Protein AF-A0A4S0Q0Z4-F1 (afdb_monomer)

Solvent-accessible surface area (backbone atoms only — not comparable to full-atom values): 5444 Å² total; per-residue (Å²): 137,86,78,80,75,76,74,81,65,78,64,74,50,85,57,75,75,31,64,68,55,51,50,52,50,52,50,50,52,55,52,50,55,47,43,62,75,25,48,91,72,74,41,50,76,69,60,45,51,49,53,53,50,43,6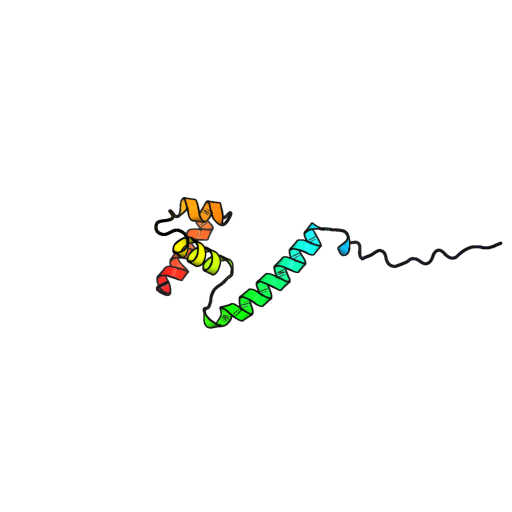9,78,33,77,85,66,47,69,74,55,53,27,60,77,66,77,46,58,66,85,67,45,56,63,55,51,50,56,36,49,78,70,74,98

Structure (mmCIF, N/CA/C/O backbone):
data_AF-A0A4S0Q0Z4-F1
#
_entry.id   AF-A0A4S0Q0Z4-F1
#
loop_
_atom_site.group_PDB
_atom_site.id
_atom_site.type_symbol
_atom_site.label_atom_id
_atom_site.label_alt_id
_atom_site.label_comp_id
_atom_site.label_asym_id
_atom_site.label_entity_id
_atom_site.label_seq_id
_atom_site.pdbx_PDB_ins_code
_atom_site.Cartn_x
_atom_site.Cartn_y
_atom_site.Cartn_z
_atom_site.occupancy
_atom_site.B_iso_or_equiv
_atom_site.auth_seq_id
_atom_site.auth_comp_id
_atom_site.auth_asym_id
_atom_site.auth_atom_id
_atom_site.pdbx_PDB_model_num
ATOM 1 N N . MET A 1 1 ? 27.910 -11.216 -54.570 1.00 42.84 1 MET A N 1
ATOM 2 C CA . MET A 1 1 ? 28.441 -10.179 -53.666 1.00 42.84 1 MET A CA 1
ATOM 3 C C . MET A 1 1 ? 27.286 -9.212 -53.463 1.00 42.84 1 MET A C 1
ATOM 5 O O . MET A 1 1 ? 27.153 -8.280 -54.233 1.00 42.84 1 MET A O 1
ATOM 9 N N . ASP A 1 2 ? 26.200 -9.577 -52.789 1.00 46.38 2 ASP A N 1
ATOM 10 C CA . ASP A 1 2 ? 26.019 -9.949 -51.375 1.00 46.38 2 ASP A CA 1
ATOM 11 C C . ASP A 1 2 ? 26.543 -8.900 -50.388 1.00 46.38 2 ASP A C 1
ATOM 13 O O . ASP A 1 2 ? 27.556 -9.093 -49.729 1.00 46.38 2 ASP A O 1
ATOM 17 N N . GLU A 1 3 ? 25.841 -7.768 -50.332 1.00 49.34 3 GLU A N 1
ATOM 18 C CA . GLU A 1 3 ? 25.817 -6.896 -49.160 1.00 49.34 3 GLU A CA 1
ATOM 19 C C . GLU A 1 3 ? 24.421 -6.998 -48.549 1.00 49.34 3 GLU A C 1
ATOM 21 O O . GLU A 1 3 ? 23.477 -6.280 -48.892 1.00 49.34 3 GLU A O 1
ATOM 26 N N . THR A 1 4 ? 24.288 -7.983 -47.668 1.00 51.34 4 THR A N 1
ATOM 27 C CA . THR A 1 4 ? 23.137 -8.192 -46.801 1.00 51.34 4 THR A CA 1
ATOM 28 C C . THR A 1 4 ? 22.910 -6.930 -45.983 1.00 51.34 4 THR A C 1
ATOM 30 O O . THR A 1 4 ? 23.609 -6.654 -45.011 1.00 51.34 4 THR A O 1
ATOM 33 N N . ARG A 1 5 ? 21.912 -6.147 -46.393 1.00 57.25 5 ARG A N 1
ATOM 34 C CA . ARG A 1 5 ? 21.351 -5.041 -45.621 1.00 57.25 5 ARG A CA 1
ATOM 35 C C . ARG A 1 5 ? 20.903 -5.616 -44.280 1.00 57.25 5 ARG A C 1
ATOM 37 O O . ARG A 1 5 ? 19.862 -6.271 -44.213 1.00 57.25 5 ARG A O 1
ATOM 44 N N . VAL A 1 6 ? 21.709 -5.417 -43.238 1.00 59.22 6 VAL A N 1
ATOM 45 C CA . VAL A 1 6 ? 21.321 -5.709 -41.858 1.00 59.22 6 VAL A CA 1
ATOM 46 C C . VAL A 1 6 ? 20.041 -4.918 -41.629 1.00 59.22 6 VAL A C 1
ATOM 48 O O . VAL A 1 6 ? 20.046 -3.688 -41.633 1.00 59.22 6 VAL A O 1
ATOM 51 N N . ARG A 1 7 ? 18.910 -5.623 -41.573 1.00 54.59 7 ARG A N 1
ATOM 52 C CA . ARG A 1 7 ? 17.660 -5.031 -41.119 1.00 54.59 7 ARG A CA 1
ATOM 53 C C . ARG A 1 7 ? 17.934 -4.607 -39.687 1.00 54.59 7 ARG A C 1
ATOM 55 O O . ARG A 1 7 ? 18.199 -5.465 -38.852 1.00 54.59 7 ARG A O 1
ATOM 62 N N . ASP A 1 8 ? 17.912 -3.304 -39.449 1.00 55.25 8 ASP A N 1
ATOM 63 C CA . ASP A 1 8 ? 17.766 -2.737 -38.118 1.00 55.25 8 ASP A CA 1
ATOM 64 C C . ASP A 1 8 ? 16.397 -3.214 -37.621 1.00 55.25 8 ASP A C 1
ATOM 66 O O . ASP A 1 8 ? 15.351 -2.642 -37.929 1.00 55.25 8 ASP A O 1
ATOM 70 N N . VAL A 1 9 ? 16.378 -4.408 -37.027 1.00 55.47 9 VAL A N 1
ATOM 71 C CA . VAL A 1 9 ? 15.254 -4.850 -36.212 1.00 55.47 9 VAL A CA 1
ATOM 72 C C . VAL A 1 9 ? 15.180 -3.782 -35.131 1.00 55.47 9 VAL A C 1
ATOM 74 O O . VAL A 1 9 ? 16.216 -3.571 -34.499 1.00 55.47 9 VAL A O 1
ATOM 77 N N . PRO A 1 10 ? 14.045 -3.078 -34.938 1.00 54.47 10 PRO A N 1
ATOM 78 C CA . PRO A 1 10 ? 13.936 -2.164 -33.817 1.00 54.47 10 PRO A CA 1
ATOM 79 C C . PRO A 1 10 ? 14.322 -2.994 -32.607 1.00 54.47 10 PRO A C 1
ATOM 81 O O . PRO A 1 10 ? 13.689 -4.022 -32.350 1.00 54.47 10 PRO A O 1
ATOM 84 N N . SER A 1 11 ? 15.432 -2.636 -31.961 1.00 57.44 11 SER A N 1
ATOM 85 C CA . SER A 1 11 ? 15.766 -3.193 -30.663 1.00 57.44 11 SER A CA 1
ATOM 86 C C . SER A 1 11 ? 14.468 -3.149 -29.873 1.00 57.44 11 SER A C 1
ATOM 88 O O . SER A 1 11 ? 13.858 -2.078 -29.862 1.00 57.44 11 SER A O 1
ATOM 90 N N . GLU A 1 12 ? 14.016 -4.259 -29.283 1.00 60.19 12 GLU A N 1
ATOM 91 C CA . GLU A 1 12 ? 13.064 -4.178 -28.169 1.00 60.19 12 GLU A CA 1
ATOM 92 C C . GLU A 1 12 ? 13.430 -2.923 -27.374 1.00 60.19 12 GLU A C 1
ATOM 94 O O . GLU A 1 12 ? 14.613 -2.765 -27.039 1.00 60.19 12 GLU A O 1
ATOM 99 N N . ASP A 1 13 ? 12.498 -1.962 -27.295 1.00 76.75 13 ASP A N 1
ATOM 100 C CA . ASP A 1 13 ? 12.817 -0.558 -27.024 1.00 76.75 13 ASP A CA 1
ATOM 101 C C . ASP A 1 13 ? 13.804 -0.491 -25.852 1.00 76.75 13 ASP A C 1
ATOM 103 O O . ASP A 1 13 ? 13.650 -1.227 -24.883 1.00 76.75 13 ASP A O 1
ATOM 107 N N . ALA A 1 14 ? 14.838 0.358 -25.884 1.00 86.50 14 ALA A N 1
ATOM 108 C CA . ALA A 1 14 ? 15.882 0.367 -24.839 1.00 86.50 14 ALA A CA 1
ATOM 109 C C . ALA A 1 14 ? 15.339 0.500 -23.389 1.00 86.50 14 ALA A C 1
ATOM 111 O O . ALA A 1 14 ? 16.060 0.274 -22.414 1.00 86.50 14 ALA A O 1
ATOM 112 N N . LEU A 1 15 ? 14.069 0.889 -23.247 1.00 89.25 15 LEU A N 1
ATOM 113 C CA . LEU A 1 15 ? 13.284 0.887 -22.017 1.00 89.25 15 LEU A CA 1
ATOM 114 C C . LEU A 1 15 ? 12.719 -0.494 -21.630 1.00 89.25 15 LEU A C 1
ATOM 116 O O . LEU A 1 15 ? 12.715 -0.818 -20.445 1.00 89.25 15 LEU A O 1
ATOM 120 N N . ASP A 1 16 ? 12.298 -1.319 -22.587 1.00 88.56 16 ASP A N 1
ATOM 121 C CA . ASP A 1 16 ? 11.801 -2.684 -22.370 1.00 88.56 16 ASP A CA 1
ATOM 122 C C . ASP A 1 16 ? 12.894 -3.606 -21.809 1.00 88.56 16 ASP A C 1
ATOM 124 O O . ASP A 1 16 ? 12.602 -4.504 -21.019 1.00 88.56 16 ASP A O 1
ATOM 128 N N . ALA A 1 17 ? 14.168 -3.334 -22.102 1.00 91.31 17 ALA A N 1
ATOM 129 C CA . ALA A 1 17 ? 15.297 -4.033 -21.484 1.00 91.31 17 ALA A CA 1
ATOM 130 C C . ALA A 1 17 ? 15.545 -3.638 -20.007 1.00 91.31 17 ALA A C 1
ATOM 132 O O . ALA A 1 17 ? 16.305 -4.304 -19.298 1.00 91.31 17 ALA A O 1
ATOM 133 N N . GLN A 1 18 ? 14.931 -2.558 -19.505 1.00 94.62 18 GLN A N 1
ATOM 134 C CA . GLN A 1 18 ? 15.161 -2.048 -18.150 1.00 94.62 18 GLN A CA 1
ATOM 135 C C . GLN A 1 18 ? 14.105 -2.567 -17.171 1.00 94.62 18 GLN A C 1
ATOM 137 O O . GLN A 1 18 ? 13.005 -2.025 -17.056 1.00 94.62 18 GLN A O 1
ATOM 142 N N . ILE A 1 19 ? 14.474 -3.563 -16.360 1.00 95.25 19 ILE A N 1
A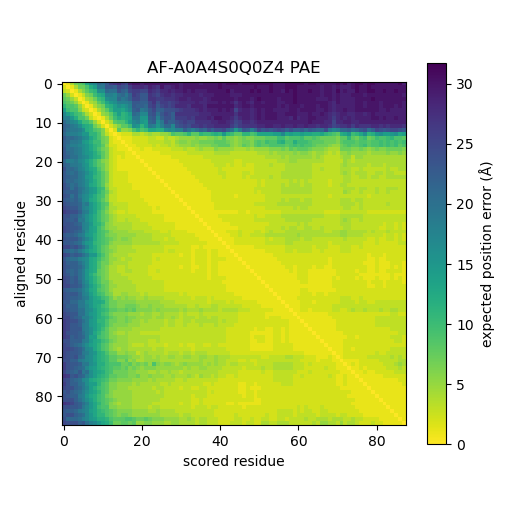TOM 143 C CA . ILE A 1 19 ? 13.565 -4.167 -15.369 1.00 95.25 19 ILE A CA 1
ATOM 144 C C . ILE A 1 19 ? 12.916 -3.139 -14.426 1.00 95.25 19 ILE A C 1
ATOM 146 O O . ILE A 1 19 ? 11.731 -3.244 -14.120 1.00 95.25 19 ILE A O 1
ATOM 150 N N . GLY A 1 20 ? 13.660 -2.111 -14.002 1.00 96.44 20 GLY A N 1
ATOM 151 C CA . GLY A 1 20 ? 13.132 -1.058 -13.131 1.00 96.44 20 GLY A CA 1
ATOM 152 C C . GLY A 1 20 ? 12.037 -0.222 -13.798 1.00 96.44 20 GLY A C 1
ATOM 153 O O . GLY A 1 20 ? 11.042 0.117 -13.155 1.00 96.44 20 GLY A O 1
ATOM 154 N N . TYR A 1 21 ? 12.181 0.061 -15.096 1.00 95.50 21 TYR A N 1
ATOM 155 C CA . TYR A 1 21 ? 11.172 0.777 -15.874 1.00 95.50 21 TYR A CA 1
ATOM 156 C C . TYR A 1 21 ? 9.905 -0.066 -16.042 1.00 95.50 21 TYR A C 1
ATOM 158 O O . TYR A 1 21 ? 8.800 0.409 -15.762 1.00 95.50 21 TYR A O 1
ATOM 166 N N . ASN A 1 22 ? 10.067 -1.342 -16.398 1.00 95.81 22 ASN A N 1
ATOM 167 C CA . ASN A 1 22 ? 8.947 -2.274 -16.529 1.00 95.81 22 ASN A CA 1
ATOM 168 C C . ASN A 1 22 ? 8.193 -2.445 -15.208 1.00 95.81 22 ASN A C 1
ATOM 170 O O . ASN A 1 22 ? 6.963 -2.384 -15.191 1.00 95.81 22 ASN A O 1
ATOM 174 N N . LEU A 1 23 ? 8.907 -2.566 -14.084 1.00 97.75 23 LEU A N 1
ATOM 175 C CA . LEU A 1 23 ? 8.286 -2.663 -12.763 1.00 97.75 23 LEU A CA 1
ATOM 176 C C . LEU A 1 23 ? 7.533 -1.380 -12.392 1.00 97.75 23 LEU A C 1
ATOM 178 O O . LEU A 1 23 ? 6.416 -1.445 -11.880 1.00 97.75 23 LEU A O 1
ATOM 182 N N . ARG A 1 24 ? 8.100 -0.204 -12.692 1.00 97.06 24 ARG A N 1
ATOM 183 C CA . ARG A 1 24 ? 7.422 1.080 -12.469 1.00 97.06 24 ARG A CA 1
ATOM 184 C C . ARG A 1 24 ? 6.135 1.190 -13.286 1.00 97.06 24 ARG A C 1
ATOM 186 O O . ARG A 1 24 ? 5.145 1.697 -12.753 1.00 97.06 24 ARG A O 1
ATOM 193 N N . ARG A 1 25 ? 6.145 0.733 -14.542 1.00 96.44 25 ARG A N 1
ATOM 194 C CA . ARG A 1 25 ? 4.960 0.691 -15.414 1.00 96.44 25 ARG A CA 1
ATOM 195 C C . ARG A 1 25 ? 3.905 -0.284 -14.904 1.00 96.44 25 ARG A C 1
ATOM 197 O O . ARG A 1 25 ? 2.745 0.100 -14.803 1.00 96.44 25 ARG A O 1
ATOM 204 N N . ALA A 1 26 ? 4.306 -1.501 -14.544 1.00 97.75 26 ALA A N 1
ATOM 205 C CA . ALA A 1 26 ? 3.404 -2.503 -13.983 1.00 97.75 26 ALA A CA 1
ATOM 206 C C . ALA A 1 26 ? 2.754 -1.998 -12.687 1.00 97.75 26 ALA A C 1
ATOM 208 O O . ALA A 1 26 ? 1.537 -2.059 -12.537 1.00 97.75 26 ALA A O 1
ATOM 209 N N . SER A 1 27 ? 3.552 -1.408 -11.792 1.00 97.19 27 SER A N 1
ATOM 210 C CA . SER A 1 27 ? 3.051 -0.779 -10.569 1.00 97.19 27 SER A CA 1
ATOM 211 C C . SER A 1 27 ? 2.106 0.386 -10.866 1.00 97.19 27 SER A C 1
ATOM 213 O O . SER A 1 27 ? 1.086 0.504 -10.200 1.00 97.19 27 SER A O 1
ATOM 215 N N . ALA A 1 28 ? 2.398 1.227 -11.864 1.00 97.00 28 ALA A N 1
ATOM 216 C CA . ALA A 1 28 ? 1.505 2.323 -12.241 1.00 97.00 28 ALA A CA 1
ATOM 217 C C . ALA A 1 28 ? 0.128 1.811 -12.677 1.00 97.00 28 ALA A C 1
ATOM 219 O O . ALA A 1 28 ? -0.881 2.337 -12.224 1.00 97.00 28 ALA A O 1
ATOM 220 N N . LEU A 1 29 ? 0.102 0.782 -13.528 1.00 97.81 29 LEU A N 1
ATOM 221 C CA . LEU A 1 29 ? -1.140 0.185 -14.008 1.00 97.81 29 LEU A CA 1
ATOM 222 C C . LEU A 1 29 ? -1.937 -0.422 -12.847 1.00 97.81 29 LEU A C 1
ATOM 224 O O . LEU A 1 29 ? -3.080 -0.041 -12.634 1.00 97.81 29 LEU A O 1
ATOM 228 N N . ALA A 1 30 ? -1.296 -1.261 -12.030 1.00 97.44 30 ALA A N 1
ATOM 229 C CA . ALA A 1 30 ? -1.953 -1.905 -10.895 1.00 97.44 30 ALA A CA 1
ATOM 230 C C . ALA A 1 30 ? -2.498 -0.898 -9.865 1.00 97.44 30 ALA A C 1
ATOM 232 O O . ALA A 1 30 ? -3.586 -1.084 -9.329 1.00 97.44 30 ALA A O 1
ATOM 233 N N . LEU A 1 31 ? -1.758 0.182 -9.581 1.00 96.19 31 LEU A N 1
ATOM 234 C CA . LEU A 1 31 ? -2.211 1.209 -8.638 1.00 96.19 31 LEU A CA 1
ATOM 235 C C . LEU A 1 31 ? -3.319 2.101 -9.215 1.00 96.19 31 LEU A C 1
ATOM 237 O O . LEU A 1 31 ? -4.132 2.606 -8.443 1.00 96.19 31 LEU A O 1
ATOM 241 N N . ASN A 1 32 ? -3.365 2.295 -10.536 1.00 96.19 32 ASN A N 1
ATOM 242 C CA . ASN A 1 32 ? -4.475 2.994 -11.185 1.00 96.19 32 ASN A CA 1
ATOM 243 C C . ASN A 1 32 ? -5.761 2.171 -11.100 1.00 96.19 32 ASN A C 1
ATOM 245 O O . ASN A 1 32 ? -6.794 2.713 -10.714 1.00 96.19 32 ASN A O 1
ATOM 249 N N . ASP A 1 33 ? -5.683 0.874 -11.399 1.00 97.44 33 ASP A N 1
ATOM 250 C CA . ASP A 1 33 ? -6.834 -0.030 -11.308 1.00 97.44 33 ASP A CA 1
ATOM 251 C C . ASP A 1 33 ? -7.348 -0.101 -9.862 1.00 97.44 33 ASP A C 1
ATOM 253 O O . ASP A 1 33 ? -8.536 0.092 -9.611 1.00 97.44 33 ASP A O 1
ATOM 257 N N . PHE A 1 34 ? -6.438 -0.222 -8.888 1.00 97.62 34 PHE A N 1
ATOM 258 C CA . PHE A 1 34 ? -6.779 -0.157 -7.464 1.00 97.62 34 PHE A CA 1
ATOM 259 C C . PHE A 1 34 ? -7.525 1.134 -7.092 1.00 97.62 34 PHE A C 1
ATOM 261 O O . PHE A 1 34 ? -8.496 1.102 -6.339 1.00 97.62 34 PHE A O 1
ATOM 268 N N . ALA A 1 35 ? -7.074 2.288 -7.595 1.00 94.44 35 ALA A N 1
ATOM 269 C CA . ALA A 1 35 ? -7.708 3.569 -7.292 1.00 94.44 35 ALA A CA 1
ATOM 270 C C . ALA A 1 35 ? -9.137 3.661 -7.851 1.00 94.44 35 ALA A C 1
ATOM 272 O O . ALA A 1 35 ? -9.981 4.312 -7.239 1.00 94.44 35 ALA A O 1
ATOM 273 N N . ILE A 1 36 ? -9.411 3.005 -8.983 1.00 96.31 36 ILE A N 1
ATOM 274 C CA . ILE A 1 36 ? -10.759 2.913 -9.558 1.00 96.31 36 ILE A CA 1
ATOM 275 C C . ILE A 1 36 ? -11.648 2.036 -8.670 1.00 96.31 36 ILE A C 1
ATOM 277 O O . ILE A 1 36 ? -12.754 2.446 -8.325 1.00 96.31 36 ILE A O 1
ATOM 281 N N . GLU A 1 37 ? -11.163 0.863 -8.258 1.00 97.06 37 GLU A N 1
ATOM 282 C CA . GLU A 1 37 ? -11.923 -0.074 -7.417 1.00 97.06 37 GLU A CA 1
ATOM 283 C C . GLU A 1 37 ? -12.225 0.489 -6.020 1.00 97.06 37 GLU A C 1
ATOM 285 O O . GLU A 1 37 ? -13.287 0.236 -5.457 1.00 97.06 37 GLU A O 1
ATOM 290 N N . MET A 1 38 ? -11.310 1.288 -5.470 1.00 96.69 38 MET A N 1
ATOM 291 C CA . MET A 1 38 ? -11.429 1.868 -4.128 1.00 96.69 38 MET A CA 1
ATOM 292 C C . MET A 1 38 ? -12.033 3.275 -4.109 1.00 96.69 38 MET A C 1
ATOM 294 O O . MET A 1 38 ? -12.052 3.915 -3.053 1.00 96.69 38 MET A O 1
ATOM 298 N N . ALA A 1 39 ? -12.526 3.768 -5.248 1.00 94.19 39 ALA A N 1
ATOM 299 C CA . ALA A 1 39 ? -13.042 5.128 -5.375 1.00 94.19 39 ALA A CA 1
ATOM 300 C C . ALA A 1 39 ? -14.218 5.400 -4.422 1.00 94.19 39 ALA A C 1
ATOM 302 O O . ALA A 1 39 ? -14.219 6.421 -3.740 1.00 94.19 39 ALA A O 1
ATOM 303 N N . GLU A 1 40 ? -15.175 4.472 -4.318 1.00 95.56 40 GLU A N 1
ATOM 304 C CA . GLU A 1 40 ? -16.337 4.607 -3.421 1.00 95.56 40 GLU A CA 1
ATOM 305 C C . GLU A 1 40 ? -15.943 4.605 -1.941 1.00 95.56 40 GLU A C 1
ATOM 307 O O . GLU A 1 40 ? -16.573 5.265 -1.120 1.00 95.56 40 GLU A O 1
ATOM 312 N N . ALA A 1 41 ? -14.878 3.876 -1.603 1.00 94.56 41 ALA A N 1
ATOM 313 C CA . ALA A 1 41 ? -14.333 3.834 -0.256 1.00 94.56 41 ALA A CA 1
ATOM 314 C C . ALA A 1 41 ? -13.390 5.010 0.029 1.00 94.56 41 ALA A C 1
ATOM 316 O O . ALA A 1 41 ? -12.873 5.088 1.137 1.00 94.56 41 ALA A O 1
ATOM 317 N N . GLU A 1 42 ? -13.105 5.888 -0.939 1.00 94.31 42 GLU A N 1
ATOM 318 C CA . GLU A 1 42 ? -12.128 6.980 -0.828 1.00 94.31 42 GLU A CA 1
ATOM 319 C C . GLU A 1 42 ? -10.775 6.516 -0.242 1.00 94.31 42 GLU A C 1
ATOM 321 O O . GLU A 1 42 ? -10.136 7.209 0.557 1.00 94.31 42 GLU A O 1
ATOM 326 N N . LEU A 1 43 ? -10.340 5.295 -0.574 1.00 96.19 43 LEU A N 1
ATOM 327 C CA . LEU A 1 43 ? -9.097 4.720 -0.058 1.00 96.19 43 LEU A CA 1
ATOM 328 C C . LEU A 1 43 ? -7.983 4.796 -1.096 1.00 96.19 43 LEU A C 1
ATOM 330 O O . LEU A 1 43 ? -8.110 4.364 -2.239 1.00 96.19 43 LEU A O 1
ATOM 334 N N . ARG A 1 44 ? -6.830 5.301 -0.657 1.00 94.94 44 ARG A N 1
ATOM 335 C CA . ARG A 1 44 ? -5.583 5.228 -1.418 1.00 94.94 44 ARG A CA 1
ATOM 336 C C . ARG A 1 44 ? -4.880 3.910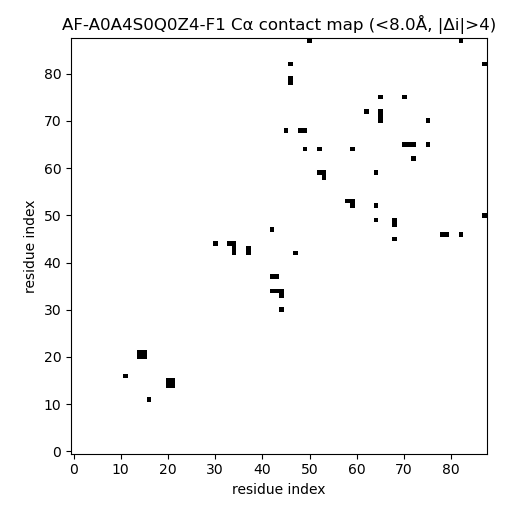 -1.090 1.00 94.94 44 ARG A C 1
ATOM 338 O O . ARG A 1 44 ? -5.046 3.409 0.022 1.00 94.94 44 ARG A O 1
ATOM 345 N N . PRO A 1 45 ? -3.998 3.403 -1.970 1.00 95.69 45 PRO A N 1
ATOM 346 C CA . PRO A 1 45 ? -3.248 2.17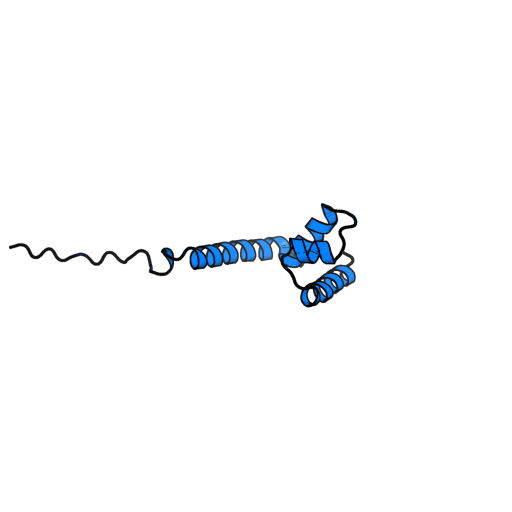0 -1.714 1.00 95.69 45 PRO A CA 1
ATOM 347 C C . PRO A 1 45 ? -2.564 2.142 -0.343 1.00 95.69 45 PRO A C 1
ATOM 349 O O . PRO A 1 45 ? -2.580 1.136 0.358 1.00 95.69 45 PRO A O 1
ATOM 352 N N . VAL A 1 46 ? -1.997 3.279 0.068 1.00 95.44 46 VAL A N 1
ATOM 353 C CA . VAL A 1 46 ? -1.296 3.397 1.347 1.00 95.44 46 VAL A CA 1
ATOM 354 C C . VAL A 1 46 ? -2.239 3.357 2.550 1.00 95.44 46 VAL A C 1
ATOM 356 O O . VAL A 1 46 ? -1.942 2.659 3.513 1.00 95.44 46 VAL A O 1
ATOM 359 N N . THR A 1 47 ? -3.378 4.053 2.504 1.00 96.44 47 THR A N 1
ATOM 360 C CA . THR A 1 47 ? -4.332 4.078 3.621 1.00 96.44 47 THR A CA 1
ATOM 361 C C . THR A 1 47 ? -5.099 2.763 3.719 1.00 96.44 47 THR A C 1
ATOM 363 O O . THR A 1 47 ? -5.316 2.271 4.821 1.00 96.44 47 THR A O 1
ATOM 366 N N . TYR A 1 48 ? -5.390 2.121 2.586 1.00 97.38 48 TYR A N 1
ATOM 367 C CA . TYR A 1 48 ? -5.878 0.744 2.556 1.00 97.38 48 TYR A CA 1
ATOM 368 C C . TYR A 1 48 ? -4.893 -0.226 3.214 1.00 97.38 48 TYR A C 1
ATOM 370 O O . TYR A 1 48 ? -5.277 -0.979 4.103 1.00 97.38 48 TYR A O 1
ATOM 378 N N . ALA A 1 49 ? -3.611 -0.185 2.832 1.00 96.88 49 ALA A N 1
ATOM 379 C CA . ALA A 1 49 ? -2.603 -1.062 3.423 1.00 96.88 49 ALA A CA 1
ATOM 380 C C . ALA A 1 49 ? -2.452 -0.830 4.936 1.00 96.88 49 ALA A C 1
ATOM 382 O O . ALA A 1 49 ? -2.200 -1.776 5.680 1.00 96.88 49 ALA A O 1
ATOM 383 N N . MET A 1 50 ? -2.634 0.410 5.406 1.00 96.94 50 MET A N 1
ATOM 384 C CA . MET A 1 50 ? -2.669 0.713 6.837 1.00 96.94 50 MET A CA 1
ATOM 385 C C . MET A 1 50 ? -3.831 0.007 7.539 1.00 96.94 50 MET A C 1
ATOM 387 O O . MET A 1 50 ? -3.586 -0.710 8.507 1.00 96.94 50 MET A O 1
ATOM 391 N N . LEU A 1 51 ? -5.059 0.161 7.034 1.00 97.38 51 LEU A N 1
ATOM 392 C CA . LEU A 1 51 ? -6.248 -0.485 7.602 1.00 97.38 51 LEU A CA 1
ATOM 393 C C . LEU A 1 51 ? -6.138 -2.013 7.562 1.00 97.38 51 LEU A C 1
ATOM 395 O O . LEU A 1 51 ? -6.363 -2.665 8.577 1.00 97.38 51 LEU A O 1
ATOM 399 N N . ALA A 1 52 ? -5.701 -2.581 6.436 1.00 97.50 52 ALA A N 1
ATOM 400 C CA . ALA A 1 52 ? -5.514 -4.022 6.284 1.00 97.50 52 ALA A CA 1
ATOM 401 C C . ALA A 1 52 ? -4.503 -4.587 7.299 1.00 97.50 52 ALA A C 1
ATOM 403 O O . ALA A 1 52 ? -4.735 -5.639 7.887 1.00 97.50 52 ALA A O 1
ATOM 404 N N . LEU A 1 53 ? -3.395 -3.880 7.551 1.00 97.81 53 LEU A N 1
ATOM 405 C CA . LEU A 1 53 ? -2.407 -4.300 8.550 1.00 97.81 53 LEU A CA 1
ATOM 406 C C . LEU A 1 53 ? -2.907 -4.150 9.989 1.00 97.81 53 LEU A C 1
ATOM 408 O O . LEU A 1 53 ? -2.487 -4.922 10.850 1.00 97.81 53 LEU A O 1
ATOM 412 N N . ILE A 1 54 ? -3.751 -3.156 10.268 1.00 96.69 54 ILE A N 1
ATOM 413 C CA . ILE A 1 54 ? -4.370 -2.977 11.587 1.00 96.69 54 ILE A CA 1
ATOM 414 C C . ILE A 1 54 ? -5.376 -4.103 11.854 1.00 96.69 54 ILE A C 1
ATOM 416 O O . ILE A 1 54 ? -5.354 -4.673 12.946 1.00 96.69 54 ILE A O 1
ATOM 420 N N . ASP A 1 55 ? -6.187 -4.454 10.855 1.00 97.69 55 ASP A N 1
ATOM 421 C CA . ASP A 1 55 ? -7.156 -5.554 10.917 1.00 97.69 55 ASP A CA 1
ATOM 422 C C . ASP A 1 55 ? -6.465 -6.920 11.070 1.00 97.69 55 ASP A C 1
ATOM 424 O O . ASP A 1 55 ? -6.768 -7.678 11.991 1.00 97.69 55 ASP A O 1
ATOM 428 N N . GLU A 1 56 ? -5.446 -7.201 10.249 1.00 98.12 56 GLU A N 1
ATOM 429 C CA . GLU A 1 56 ? -4.671 -8.449 10.325 1.00 98.12 56 GLU A CA 1
ATOM 430 C C . GLU A 1 56 ? -3.895 -8.565 11.653 1.00 98.12 56 GLU A C 1
ATOM 432 O O . GLU A 1 56 ? -3.629 -9.667 12.145 1.00 98.12 56 GLU A O 1
ATOM 437 N N . ARG A 1 57 ? -3.488 -7.431 12.245 1.00 97.56 57 ARG A N 1
ATOM 438 C CA . ARG A 1 57 ? -2.616 -7.388 13.431 1.00 97.56 57 ARG A CA 1
ATOM 439 C C . ARG A 1 57 ? -3.173 -6.440 14.496 1.00 97.56 57 ARG A C 1
ATOM 441 O O . ARG A 1 57 ? -2.578 -5.382 14.744 1.00 97.56 57 ARG A O 1
ATOM 448 N N . PRO A 1 58 ? -4.247 -6.837 15.205 1.00 96.69 58 PRO A N 1
ATOM 449 C CA . PRO A 1 58 ? -4.827 -6.016 16.257 1.00 96.69 58 PRO A CA 1
ATOM 450 C C . PRO A 1 58 ? -3.787 -5.619 17.312 1.00 96.69 58 PRO A C 1
ATOM 452 O O . PRO A 1 58 ? -3.019 -6.445 17.813 1.00 96.69 58 PRO A O 1
ATOM 455 N N . GLY A 1 59 ? -3.742 -4.329 17.646 1.00 96.00 59 GLY A N 1
ATOM 456 C CA . GLY A 1 59 ? -2.765 -3.775 18.588 1.00 96.00 59 GLY A CA 1
ATOM 457 C C . GLY A 1 59 ? -1.369 -3.524 18.001 1.00 96.00 59 GLY A C 1
ATOM 458 O O . GLY A 1 59 ? -0.428 -3.257 18.762 1.00 96.00 59 GLY A O 1
ATOM 459 N N . ILE A 1 60 ? -1.197 -3.587 16.672 1.00 97.31 60 ILE A N 1
ATOM 460 C CA . ILE A 1 60 ? 0.047 -3.164 16.022 1.00 97.31 60 ILE A CA 1
ATOM 461 C C . ILE A 1 60 ? 0.404 -1.729 16.428 1.00 97.31 60 ILE A C 1
ATOM 463 O O . ILE A 1 60 ? -0.391 -0.796 16.357 1.00 97.31 60 ILE A O 1
ATOM 467 N N . ARG A 1 61 ? 1.648 -1.540 16.873 1.00 96.00 61 ARG A N 1
ATOM 468 C CA . ARG A 1 61 ? 2.153 -0.212 17.232 1.00 96.00 61 ARG A CA 1
ATOM 469 C C . ARG A 1 61 ? 2.493 0.578 15.973 1.00 96.00 61 ARG A C 1
ATOM 471 O O . ARG A 1 61 ? 3.044 0.016 15.029 1.00 96.00 61 ARG A O 1
ATOM 478 N N . ALA A 1 62 ? 2.329 1.895 16.032 1.00 92.75 62 ALA A N 1
ATOM 479 C CA . ALA A 1 62 ? 2.671 2.843 14.968 1.00 92.75 62 ALA A CA 1
ATOM 480 C C . ALA A 1 62 ? 4.081 2.621 14.363 1.00 92.75 62 ALA A C 1
ATOM 482 O O . ALA A 1 62 ? 4.266 2.593 13.151 1.00 92.75 62 ALA A O 1
ATOM 483 N N . ALA A 1 63 ? 5.090 2.349 15.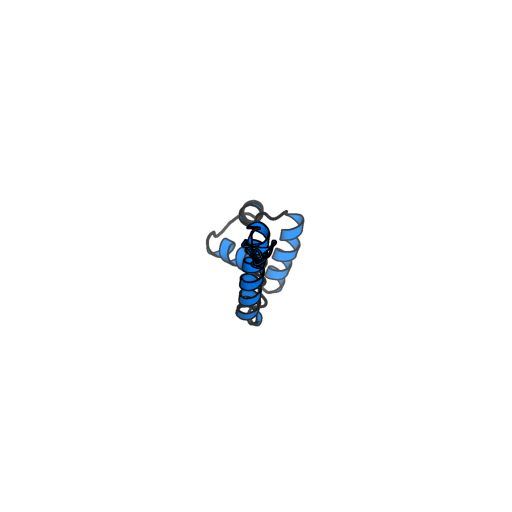201 1.00 94.81 63 ALA A N 1
ATOM 484 C CA . ALA A 1 63 ? 6.443 2.034 14.730 1.00 94.81 63 ALA A CA 1
ATOM 485 C C . ALA A 1 63 ? 6.532 0.714 13.937 1.00 94.81 63 ALA A C 1
ATOM 487 O O . ALA A 1 63 ? 7.382 0.579 13.060 1.00 94.81 63 ALA A O 1
ATOM 488 N N . GLY A 1 64 ? 5.688 -0.271 14.257 1.00 96.88 64 GLY A N 1
ATOM 489 C CA . GLY A 1 64 ? 5.555 -1.510 13.491 1.00 96.88 64 GLY A CA 1
ATOM 490 C C . GLY A 1 64 ? 4.914 -1.261 12.131 1.00 96.88 64 GLY A C 1
ATOM 491 O O . GLY A 1 64 ? 5.446 -1.732 11.129 1.00 96.88 64 GLY A O 1
ATOM 492 N N . LEU A 1 65 ? 3.855 -0.450 12.099 1.00 96.31 65 LEU A N 1
ATOM 493 C CA . LEU A 1 65 ? 3.177 -0.058 10.866 1.00 96.31 65 LEU A CA 1
ATOM 494 C C . LEU A 1 65 ? 4.127 0.675 9.904 1.00 96.31 65 LEU A C 1
ATOM 496 O O . LEU A 1 65 ? 4.280 0.256 8.759 1.00 96.31 65 LEU A O 1
ATOM 500 N N . CYS A 1 66 ? 4.870 1.676 10.396 1.00 96.38 66 CYS A N 1
ATOM 501 C CA . CYS A 1 66 ? 5.919 2.361 9.627 1.00 96.38 66 CYS A CA 1
ATOM 502 C C . CYS A 1 66 ? 6.930 1.391 9.002 1.00 96.38 66 CYS A C 1
ATOM 504 O O . CYS A 1 66 ? 7.298 1.546 7.841 1.00 96.38 66 CYS A O 1
ATOM 506 N N . ARG A 1 67 ? 7.401 0.394 9.766 1.00 96.94 67 ARG A N 1
ATOM 507 C CA . ARG A 1 67 ? 8.386 -0.575 9.261 1.00 96.94 67 ARG A CA 1
ATOM 508 C C . ARG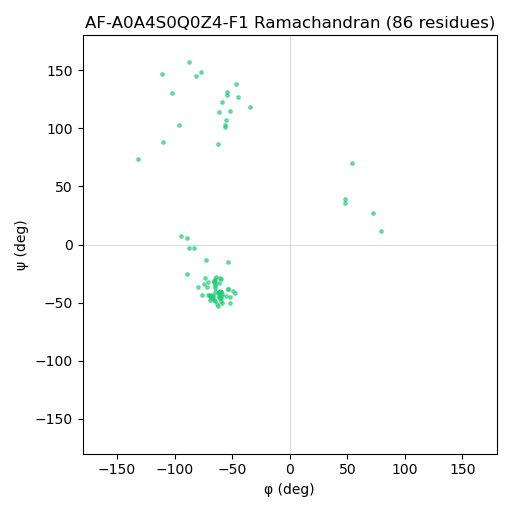 A 1 67 ? 7.808 -1.453 8.158 1.00 96.94 67 ARG A C 1
ATOM 510 O O . ARG A 1 67 ? 8.477 -1.636 7.149 1.00 96.94 67 ARG A O 1
ATOM 517 N N . LEU A 1 68 ? 6.596 -1.978 8.345 1.00 97.12 68 LEU A N 1
ATOM 518 C CA . LEU A 1 68 ? 5.949 -2.849 7.357 1.00 97.12 68 LEU A CA 1
ATOM 519 C C . LEU A 1 68 ? 5.636 -2.106 6.054 1.00 97.12 68 LEU A C 1
ATOM 521 O O . LEU A 1 68 ? 5.798 -2.671 4.979 1.00 97.12 68 LEU A O 1
ATOM 525 N N . LEU A 1 69 ? 5.262 -0.830 6.148 1.00 96.12 69 LEU A N 1
ATOM 526 C CA . LEU A 1 69 ? 4.947 0.011 4.992 1.00 96.12 69 LEU A CA 1
ATOM 527 C C . LEU A 1 69 ? 6.160 0.754 4.415 1.00 96.12 69 LEU A C 1
ATOM 529 O O . LEU A 1 69 ? 5.989 1.603 3.542 1.00 96.12 69 LEU A O 1
ATOM 533 N N . ALA A 1 70 ? 7.372 0.486 4.915 1.00 96.38 70 ALA A N 1
ATOM 534 C CA . ALA A 1 70 ? 8.590 1.216 4.550 1.00 96.38 70 ALA A CA 1
ATOM 535 C C . ALA A 1 70 ? 8.410 2.755 4.591 1.00 96.38 70 ALA A C 1
ATOM 537 O O . ALA A 1 70 ? 8.923 3.494 3.747 1.00 96.38 70 ALA A O 1
ATOM 538 N N . MET A 1 71 ? 7.669 3.247 5.587 1.00 95.06 71 MET A N 1
ATOM 539 C CA . MET A 1 71 ? 7.250 4.640 5.724 1.00 95.06 71 MET A CA 1
ATOM 540 C C . MET A 1 71 ? 7.953 5.330 6.901 1.00 95.06 71 MET A C 1
ATOM 542 O O . MET A 1 71 ? 8.219 4.735 7.945 1.00 95.06 71 MET A O 1
ATOM 546 N N . LYS A 1 72 ? 8.228 6.631 6.754 1.00 95.00 72 LYS A N 1
ATOM 547 C CA . LYS A 1 72 ? 8.699 7.488 7.851 1.00 95.00 72 LYS A CA 1
ATOM 548 C C . LYS A 1 72 ? 7.525 7.955 8.716 1.00 95.00 72 LYS A C 1
ATOM 550 O O . LYS A 1 72 ? 6.470 8.290 8.188 1.00 95.00 72 LYS A O 1
ATOM 555 N N . SER A 1 73 ? 7.743 8.093 10.024 1.00 91.19 73 SER A N 1
ATOM 556 C CA . SER A 1 73 ? 6.714 8.542 10.980 1.00 91.19 73 SER A CA 1
ATOM 557 C C . SER A 1 73 ? 6.049 9.868 10.595 1.00 91.19 73 SER A C 1
ATOM 559 O O . SER A 1 73 ? 4.837 9.995 10.736 1.00 91.19 73 SER A O 1
ATOM 561 N N . ALA A 1 74 ? 6.818 10.816 10.049 1.00 93.19 74 ALA A N 1
ATOM 562 C CA . ALA A 1 74 ? 6.314 12.111 9.585 1.00 93.19 74 ALA A CA 1
ATOM 563 C C . ALA A 1 74 ? 5.253 11.998 8.474 1.00 93.19 74 ALA A C 1
ATOM 565 O O . ALA A 1 74 ? 4.380 12.852 8.387 1.00 93.19 74 ALA A O 1
ATOM 566 N N . ASN A 1 75 ? 5.304 10.941 7.656 1.00 94.00 75 ASN A N 1
ATOM 567 C CA . ASN A 1 75 ? 4.324 10.701 6.595 1.00 94.00 75 ASN A CA 1
ATOM 568 C C . ASN A 1 75 ? 3.127 9.884 7.096 1.00 94.00 75 ASN A C 1
ATOM 570 O O . ASN A 1 75 ? 2.052 9.981 6.525 1.00 94.00 75 ASN A O 1
ATOM 574 N N . MET A 1 76 ? 3.302 9.087 8.153 1.00 95.31 76 MET A N 1
ATOM 575 C CA . MET A 1 76 ? 2.240 8.241 8.703 1.00 95.31 76 MET A CA 1
ATOM 576 C C . MET A 1 76 ? 1.234 9.043 9.525 1.00 95.31 76 MET A C 1
ATOM 578 O O . MET A 1 76 ? 0.038 8.814 9.400 1.00 95.31 76 MET A O 1
ATOM 582 N N . ALA A 1 77 ? 1.710 9.968 10.363 1.00 94.56 77 ALA A N 1
ATOM 583 C CA . ALA A 1 77 ? 0.851 10.760 11.241 1.00 94.56 77 ALA A CA 1
AT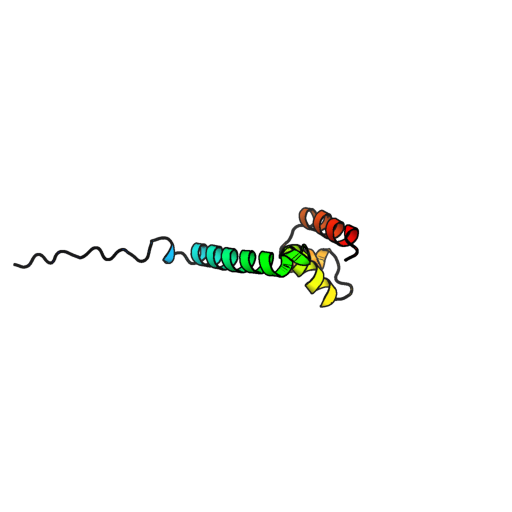OM 584 C C . ALA A 1 77 ? -0.320 11.452 10.506 1.00 94.56 77 ALA A C 1
ATOM 586 O O . ALA A 1 77 ? -1.454 11.258 10.938 1.00 94.56 77 ALA A O 1
ATOM 587 N N . PRO A 1 78 ? -0.109 12.182 9.388 1.00 96.44 78 PRO A N 1
ATOM 588 C CA . PRO A 1 78 ? -1.226 12.789 8.662 1.00 96.44 78 PRO A CA 1
ATOM 589 C C . PRO A 1 78 ? -2.175 11.757 8.032 1.00 96.44 78 PRO A C 1
ATOM 591 O O . PRO A 1 78 ? -3.368 12.013 7.950 1.00 96.44 78 PRO A O 1
ATOM 594 N N . LEU A 1 79 ? -1.678 10.584 7.619 1.00 95.88 79 LEU A N 1
ATOM 595 C CA . LEU A 1 79 ? -2.513 9.524 7.038 1.00 95.88 79 LEU A CA 1
ATOM 596 C C . LEU A 1 79 ? -3.394 8.832 8.085 1.00 95.88 79 LEU A C 1
ATOM 598 O O . LEU A 1 79 ? -4.524 8.471 7.781 1.00 95.88 79 LEU A O 1
ATOM 602 N N . LEU A 1 80 ? -2.883 8.641 9.307 1.00 94.69 80 LEU A N 1
ATOM 603 C CA . LEU A 1 80 ? -3.685 8.132 10.423 1.00 94.69 80 LEU A CA 1
ATOM 604 C C . LEU A 1 80 ? -4.758 9.140 10.828 1.00 94.69 80 LEU A C 1
ATOM 606 O O . LEU A 1 80 ? -5.901 8.743 10.999 1.00 94.69 80 LEU A O 1
ATOM 610 N N . ALA A 1 81 ? -4.410 10.426 10.917 1.00 95.69 81 ALA A N 1
ATOM 611 C CA . ALA A 1 81 ? -5.379 11.473 11.233 1.00 95.69 81 ALA A CA 1
ATOM 612 C C . ALA A 1 81 ? -6.522 11.525 10.203 1.00 95.69 81 ALA A C 1
ATOM 614 O O . ALA A 1 81 ? -7.681 11.588 10.587 1.00 95.69 81 ALA A O 1
ATOM 615 N N . GLU A 1 82 ? -6.212 11.411 8.907 1.00 95.69 82 GLU A N 1
ATOM 616 C CA . GLU A 1 82 ? -7.224 11.327 7.844 1.00 95.69 82 GLU A CA 1
ATOM 617 C C . GLU A 1 82 ? -8.161 10.119 8.013 1.00 95.69 82 GLU A C 1
ATOM 619 O O . GLU A 1 82 ? -9.363 10.234 7.785 1.00 95.69 82 GLU A O 1
ATOM 624 N N . LEU A 1 83 ? -7.630 8.955 8.402 1.00 95.69 83 LEU A N 1
ATOM 625 C CA . LEU A 1 83 ? -8.442 7.762 8.659 1.00 95.69 83 LEU A CA 1
ATOM 626 C C . LEU A 1 83 ? -9.325 7.936 9.905 1.00 95.69 83 LEU A C 1
ATOM 628 O O . LEU A 1 83 ? -10.522 7.657 9.841 1.00 95.69 83 LEU A O 1
ATOM 632 N N . GLU A 1 84 ? -8.771 8.480 10.991 1.00 95.94 84 GLU A N 1
ATOM 633 C CA . GLU A 1 84 ? -9.506 8.764 12.230 1.00 95.94 84 GLU A CA 1
ATOM 634 C C . GLU A 1 84 ? -10.629 9.794 12.013 1.00 95.94 84 GLU A C 1
ATOM 636 O O . GLU A 1 84 ? -11.743 9.600 12.501 1.00 95.94 84 GLU A O 1
ATOM 641 N N . GLU A 1 85 ? -10.383 10.860 11.242 1.00 97.19 85 GLU A N 1
ATOM 642 C CA . GLU A 1 85 ? -11.393 11.872 10.880 1.00 97.19 85 GLU A CA 1
ATOM 643 C C . GLU A 1 85 ? -12.576 11.268 10.114 1.00 97.19 85 GLU A C 1
ATOM 645 O O . GLU A 1 85 ? -13.709 11.745 10.219 1.00 97.19 85 GLU A O 1
ATOM 650 N N . ARG A 1 86 ? -12.323 10.188 9.373 1.00 96.50 86 ARG A N 1
ATOM 651 C CA . ARG A 1 86 ? -13.335 9.427 8.636 1.00 96.50 86 ARG A CA 1
ATOM 652 C C . ARG A 1 86 ? -14.006 8.339 9.479 1.00 96.50 86 ARG A C 1
ATOM 654 O O . ARG A 1 86 ? -14.925 7.688 8.987 1.00 96.50 86 ARG A O 1
ATOM 661 N N . GLY A 1 87 ? -13.578 8.153 10.729 1.00 95.12 87 GLY A N 1
ATOM 662 C CA . GLY A 1 87 ? -14.107 7.142 11.643 1.00 95.12 87 GLY A CA 1
ATOM 663 C C . GLY A 1 87 ? -13.693 5.709 11.300 1.00 95.12 87 GLY A C 1
ATOM 664 O O . GLY A 1 87 ? -14.448 4.785 11.609 1.00 95.12 87 GLY A O 1
ATOM 665 N N . LEU A 1 88 ? -12.542 5.540 10.639 1.00 93.69 88 LEU A N 1
ATOM 666 C CA . LEU A 1 88 ? -11.960 4.247 10.259 1.00 93.69 88 LEU A CA 1
ATOM 667 C C . LEU A 1 88 ? -10.877 3.783 11.239 1.00 93.69 88 LEU A C 1
ATOM 669 O O . LEU A 1 88 ? -10.196 4.646 11.836 1.00 93.69 88 LEU A O 1
#

Nearest PDB structures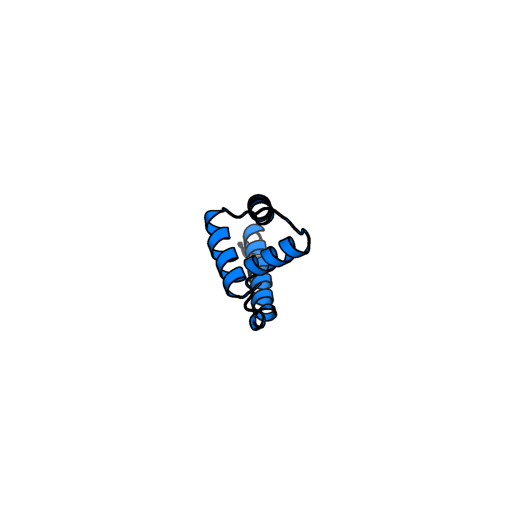 (foldseek):
  6c9t-assembly1_A  TM=9.365E-01  e=2.436E-03  Rhodopseudomonas palustris CGA009
  5x80-assembly1_B  TM=7.105E-01  e=3.615E-02  Mycobacterium tuberculosis H37Rv
  3e6m-assembly1_B  TM=7.557E-01  e=1.437E-01  Ruegeria pomeroyi
  7kua-assembly1_A-2  TM=8.125E-01  e=4.444E-01  Pseudomonas putida
  3e6m-assembly2_C  TM=7.255E-01  e=4.731E-01  Ruegeria pomeroyi

Sequence (88 aa):
MDETRVRDVPSEDALDAQIGYNLRRASALALNDFAIEMAEAELRPVTYAMLALIDERPGIRAAGLCRLLAMKSANMAPLLAELEERGL

Radius of gyration: 21.81 Å; Cα contacts (8 Å, |Δi|>4): 33; chains: 1; bo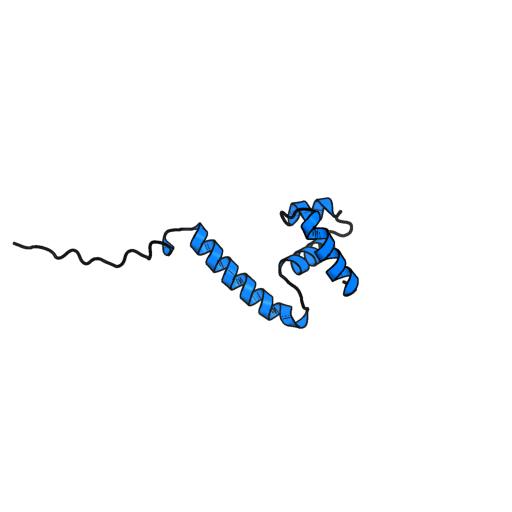unding box: 45×23×72 Å

Foldseek 3Di:
DDPPPPPPPPPPPPQNPDPVSVVVVVVVVVQVVVCVVCVVVVDHPLLVLLVVCCVVDPPDDPVNSCVVSVHDSVVVVVSVVVVVVVVD

pLDDT: mean 89.73, std 14.72, range [42.84, 98.12]

Mean predicted aligned error: 7.65 Å

Secondary structure (DSSP, 8-state):
-----------S-TTTT-HHHHHHHHHHHHHHHHHHHTTTTT--HHHHHHHHHHHHSTT--HHHHHHHTT--HHHHHHHHHHHHHTT-